Protein AF-A0A947IBR9-F1 (afdb_monomer_lite)

Sequence (70 aa):
PYSKHIKGKIRELRVDFGRNKHRIFYFVFIEKNIVLLHAFLKKTPKTSIAEIEKTGENYYNVLKNLKIYE

pLDDT: mean 90.56, std 6.04, range [68.69, 96.81]

Radius of gyration: 12.54 Å; chains: 1; bounding box: 28×27×31 Å

Secondary structure (DSSP, 8-state):
--EEEEETTEEEEEEEETTEEEEEEEEEPGGG-EEEEEEEE--SSSPPHHHHHHHHHHHHHHHHTGGG--

Structure (mmCIF, N/CA/C/O backbone):
data_AF-A0A947IBR9-F1
#
_entry.id   AF-A0A947IBR9-F1
#
loop_
_atom_site.group_PDB
_atom_site.id
_atom_site.type_symbol
_atom_site.label_atom_id
_atom_site.label_alt_id
_atom_site.label_comp_id
_atom_site.label_asym_id
_atom_site.label_entity_id
_atom_site.label_seq_id
_atom_site.pdbx_PDB_ins_code
_atom_site.Cartn_x
_atom_site.Cartn_y
_atom_site.Cartn_z
_atom_site.occupancy
_atom_site.B_iso_or_equiv
_atom_site.auth_seq_id
_atom_site.auth_comp_id
_atom_site.auth_asym_id
_atom_site.auth_atom_id
_atom_site.pdbx_PDB_model_num
ATOM 1 N N . PRO A 1 1 ? 4.963 -15.104 -1.402 1.00 81.38 1 PRO A N 1
ATOM 2 C CA . PRO A 1 1 ? 3.887 -14.777 -0.432 1.00 81.38 1 PRO A CA 1
ATOM 3 C C . PRO A 1 1 ? 3.091 -13.541 -0.884 1.00 81.38 1 PRO A C 1
ATOM 5 O O . PRO A 1 1 ? 3.701 -12.577 -1.342 1.00 81.38 1 PRO A O 1
ATOM 8 N N . TYR A 1 2 ? 1.757 -13.586 -0.781 1.00 91.44 2 TYR A N 1
ATOM 9 C CA . TYR A 1 2 ? 0.849 -12.535 -1.273 1.00 91.44 2 TYR A CA 1
ATOM 10 C C . TYR A 1 2 ? 0.860 -11.256 -0.439 1.00 91.44 2 TYR A C 1
ATOM 12 O O . TYR A 1 2 ? 0.454 -10.212 -0.928 1.00 91.44 2 TYR A O 1
ATOM 20 N N . SER A 1 3 ? 1.367 -11.294 0.794 1.00 93.38 3 SER A N 1
ATOM 21 C CA . SER A 1 3 ? 1.562 -10.090 1.594 1.00 93.38 3 SER A CA 1
ATOM 22 C C . SER A 1 3 ? 2.964 -10.020 2.188 1.00 93.38 3 SER A C 1
ATOM 24 O O . SER A 1 3 ? 3.565 -11.048 2.504 1.00 93.38 3 SER A O 1
ATOM 26 N N . LYS A 1 4 ? 3.492 -8.800 2.319 1.00 93.38 4 LYS A N 1
ATOM 27 C CA . LYS A 1 4 ? 4.789 -8.491 2.924 1.00 93.38 4 LYS A CA 1
ATOM 28 C C . LYS A 1 4 ? 4.610 -7.402 3.979 1.00 93.38 4 LYS A C 1
ATOM 30 O O . LYS A 1 4 ? 3.948 -6.402 3.722 1.00 93.38 4 LYS A O 1
ATOM 35 N N . HIS A 1 5 ? 5.223 -7.562 5.147 1.00 93.00 5 HIS A N 1
ATOM 36 C CA . HIS A 1 5 ? 5.348 -6.458 6.101 1.00 93.00 5 HIS A CA 1
ATOM 37 C C . HIS A 1 5 ? 6.351 -5.416 5.581 1.00 93.00 5 HIS A C 1
ATOM 39 O O . HIS A 1 5 ? 7.344 -5.781 4.944 1.00 93.00 5 HIS A O 1
ATOM 45 N N . ILE A 1 6 ? 6.051 -4.133 5.798 1.00 90.69 6 ILE A N 1
ATOM 46 C CA . ILE A 1 6 ? 6.886 -3.010 5.352 1.00 90.69 6 ILE A CA 1
ATOM 47 C C . ILE A 1 6 ? 7.397 -2.229 6.558 1.00 90.69 6 ILE A C 1
ATOM 49 O O . ILE A 1 6 ? 8.603 -2.177 6.784 1.00 90.69 6 ILE A O 1
ATOM 53 N N . LYS A 1 7 ? 6.488 -1.616 7.325 1.00 89.69 7 LYS A N 1
ATOM 54 C CA . LYS A 1 7 ? 6.817 -0.811 8.508 1.00 89.69 7 LYS A CA 1
ATOM 55 C C . LYS A 1 7 ? 5.572 -0.613 9.365 1.00 89.69 7 LYS A C 1
ATOM 57 O O . LYS A 1 7 ? 4.506 -0.304 8.838 1.00 89.69 7 LYS A O 1
ATOM 62 N N . GLY A 1 8 ? 5.710 -0.727 10.687 1.00 90.94 8 GLY A N 1
ATOM 63 C CA . GLY A 1 8 ? 4.598 -0.504 11.617 1.00 90.94 8 GLY A CA 1
ATOM 64 C C . GLY A 1 8 ? 3.383 -1.366 11.259 1.00 90.94 8 GLY A C 1
ATOM 65 O O . GLY A 1 8 ? 3.521 -2.580 11.111 1.00 90.94 8 GLY A O 1
ATOM 66 N N . LYS A 1 9 ? 2.220 -0.729 11.075 1.00 91.38 9 LYS A N 1
ATOM 67 C CA . LYS A 1 9 ? 0.967 -1.385 10.655 1.00 91.38 9 LYS A CA 1
ATOM 68 C C . LYS A 1 9 ? 0.817 -1.537 9.132 1.00 91.38 9 LYS A C 1
ATOM 70 O O . LYS A 1 9 ? -0.107 -2.210 8.685 1.00 91.38 9 LYS A O 1
ATOM 75 N N . ILE A 1 10 ? 1.710 -0.942 8.338 1.00 93.56 10 ILE A N 1
ATOM 76 C CA . ILE A 1 10 ? 1.625 -0.939 6.874 1.00 93.56 10 ILE A CA 1
ATOM 77 C C . ILE A 1 10 ? 2.176 -2.251 6.313 1.00 93.56 10 ILE A C 1
ATOM 79 O O . ILE A 1 10 ? 3.296 -2.686 6.619 1.00 93.56 10 ILE A O 1
ATOM 83 N N . ARG A 1 11 ? 1.385 -2.862 5.436 1.00 94.94 11 ARG A N 1
ATOM 84 C CA . ARG A 1 11 ? 1.702 -4.081 4.698 1.00 94.94 11 ARG A CA 1
ATOM 85 C C . ARG A 1 11 ? 1.535 -3.831 3.205 1.00 94.94 11 ARG A C 1
ATOM 87 O O . ARG A 1 11 ? 0.766 -2.984 2.771 1.00 94.94 11 ARG A O 1
ATOM 94 N N . GLU A 1 12 ? 2.278 -4.583 2.415 1.00 95.50 12 GLU A N 1
ATOM 95 C CA . GLU A 1 12 ? 2.170 -4.640 0.962 1.00 95.50 12 GLU A CA 1
ATOM 96 C C . GLU A 1 12 ? 1.371 -5.892 0.596 1.00 95.50 12 GLU A C 1
ATOM 98 O O . GLU A 1 12 ? 1.694 -6.991 1.056 1.00 95.50 12 GLU A O 1
ATOM 103 N N . LEU A 1 13 ? 0.336 -5.741 -0.222 1.00 95.81 13 LEU A N 1
ATOM 104 C CA . LEU A 1 13 ? -0.329 -6.811 -0.952 1.00 95.81 13 LEU A CA 1
ATOM 105 C C . LEU A 1 13 ? 0.314 -6.906 -2.339 1.00 95.81 13 LEU A C 1
ATOM 107 O O . LEU A 1 13 ? 0.522 -5.902 -3.025 1.00 95.81 13 LEU A O 1
ATOM 111 N N . ARG A 1 14 ? 0.662 -8.126 -2.735 1.00 94.44 14 ARG A N 1
ATOM 112 C CA . ARG A 1 14 ? 1.338 -8.447 -3.989 1.00 94.44 14 ARG A CA 1
ATOM 113 C C . ARG A 1 14 ? 0.352 -9.133 -4.911 1.00 94.44 14 ARG A C 1
ATOM 115 O O . ARG A 1 14 ? -0.012 -10.281 -4.676 1.00 94.44 14 ARG A O 1
ATOM 122 N N . VAL A 1 15 ? -0.044 -8.416 -5.952 1.00 94.44 15 VAL A N 1
ATOM 123 C CA . VAL A 1 15 ? -1.005 -8.886 -6.943 1.00 94.44 15 VAL A CA 1
ATOM 124 C C . VAL A 1 15 ? -0.286 -8.971 -8.284 1.00 94.44 15 VAL A C 1
ATOM 126 O O . VAL A 1 15 ? -0.049 -7.960 -8.943 1.00 94.44 15 VAL A O 1
ATOM 129 N N . ASP A 1 16 ? 0.129 -10.177 -8.654 1.00 92.62 16 ASP A N 1
ATOM 130 C CA . ASP A 1 16 ? 0.891 -10.430 -9.876 1.00 92.62 16 ASP A CA 1
ATOM 131 C C . ASP A 1 16 ? -0.033 -11.0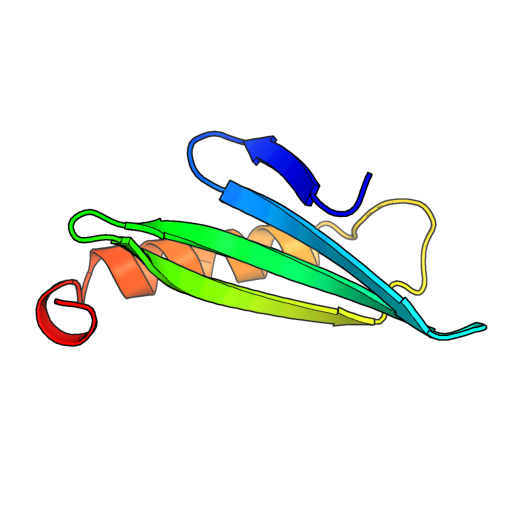65 -10.929 1.00 92.62 16 ASP A C 1
ATOM 133 O O . ASP A 1 16 ? -0.491 -12.191 -10.759 1.00 92.62 16 ASP A O 1
ATOM 137 N N . PHE A 1 17 ? -0.295 -10.342 -12.022 1.00 90.56 17 PHE A N 1
ATOM 138 C CA . PHE A 1 17 ? -1.074 -10.812 -13.172 1.00 90.56 17 PHE A CA 1
ATOM 139 C C . PHE A 1 17 ? -0.194 -10.822 -14.425 1.00 90.56 17 PHE A C 1
ATOM 141 O O . PHE A 1 17 ? 0.014 -9.796 -15.079 1.00 90.56 17 PHE A O 1
ATOM 148 N N . GLY A 1 18 ? 0.361 -11.991 -14.752 1.00 89.75 18 GLY A N 1
ATOM 149 C CA . GLY A 1 18 ? 1.299 -12.142 -15.864 1.00 89.75 18 GLY A CA 1
ATOM 150 C C . GLY A 1 18 ? 2.514 -11.220 -15.708 1.00 89.75 18 GLY A C 1
ATOM 151 O O . GLY A 1 18 ? 3.278 -11.335 -14.750 1.00 89.75 18 GLY A O 1
ATOM 152 N N . ARG A 1 19 ? 2.692 -10.280 -16.647 1.00 88.50 19 ARG A N 1
ATOM 153 C CA . ARG A 1 19 ? 3.780 -9.282 -16.601 1.00 88.50 19 ARG A CA 1
ATOM 154 C C . ARG A 1 19 ? 3.470 -8.088 -15.692 1.00 88.50 19 ARG A C 1
ATOM 156 O O . ARG A 1 19 ? 4.391 -7.379 -15.292 1.00 88.50 19 ARG A O 1
ATOM 163 N N . ASN A 1 20 ? 2.203 -7.881 -15.337 1.00 92.44 20 ASN A N 1
ATOM 164 C CA . ASN A 1 20 ? 1.765 -6.733 -14.557 1.00 92.44 20 ASN A CA 1
ATOM 165 C C . ASN A 1 20 ? 1.801 -7.057 -13.065 1.00 92.44 20 ASN A C 1
ATOM 167 O O . ASN A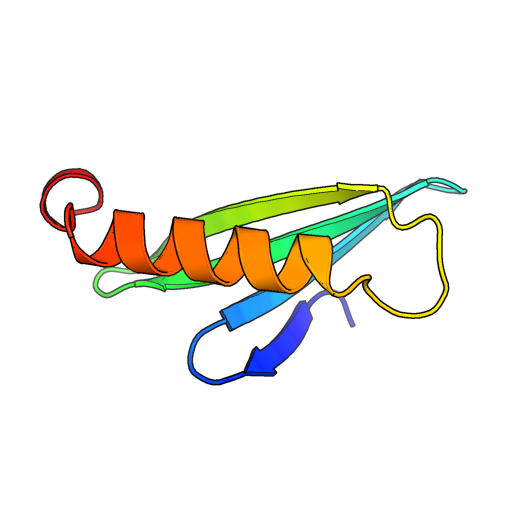 1 20 ? 0.990 -7.824 -12.548 1.00 92.44 20 ASN A O 1
ATOM 171 N N . LYS A 1 21 ? 2.757 -6.449 -12.364 1.00 94.00 21 LYS A N 1
ATOM 172 C CA . LYS A 1 21 ? 2.962 -6.646 -10.929 1.00 94.00 21 LYS A CA 1
ATOM 173 C C . LYS A 1 21 ? 2.405 -5.455 -10.167 1.00 94.00 21 LYS A C 1
ATOM 175 O O . LYS A 1 21 ? 3.063 -4.426 -10.074 1.00 94.00 21 LYS A O 1
ATOM 180 N N . HIS A 1 22 ? 1.212 -5.579 -9.609 1.00 95.06 22 HIS A N 1
ATOM 181 C CA . HIS A 1 22 ? 0.597 -4.531 -8.801 1.00 95.06 22 HIS A CA 1
ATOM 182 C C . HIS A 1 22 ? 0.996 -4.683 -7.338 1.00 95.06 22 HIS A C 1
ATOM 184 O O . HIS A 1 22 ? 1.095 -5.791 -6.797 1.00 95.06 22 HIS A O 1
ATOM 190 N N . ARG A 1 23 ? 1.266 -3.560 -6.687 1.00 95.12 23 ARG A N 1
ATOM 191 C CA . ARG A 1 23 ? 1.539 -3.501 -5.255 1.00 95.12 23 ARG A CA 1
ATOM 192 C C . ARG A 1 23 ? 0.534 -2.556 -4.636 1.00 95.12 23 ARG A C 1
ATOM 194 O O . ARG A 1 23 ? 0.337 -1.455 -5.139 1.00 95.12 23 ARG A O 1
ATOM 201 N N . ILE A 1 24 ? -0.119 -3.025 -3.582 1.00 96.81 24 ILE A N 1
ATOM 202 C CA . ILE A 1 24 ? -1.127 -2.255 -2.862 1.00 96.81 24 ILE A CA 1
ATOM 203 C C . ILE A 1 24 ? -0.665 -2.162 -1.419 1.00 96.81 24 ILE A C 1
ATOM 205 O O . ILE A 1 24 ? -0.513 -3.181 -0.747 1.00 96.81 24 ILE A O 1
ATOM 209 N N . PHE A 1 25 ? -0.403 -0.955 -0.943 1.00 96.62 25 PHE A N 1
ATOM 210 C CA . PHE A 1 25 ? -0.149 -0.722 0.465 1.00 96.62 25 PHE A CA 1
ATOM 211 C C . PHE A 1 25 ? -1.463 -0.637 1.217 1.00 96.62 25 PHE A C 1
ATOM 213 O O . PHE A 1 25 ? -2.396 0.036 0.786 1.00 96.62 25 PHE A O 1
ATOM 220 N N . TYR A 1 26 ? -1.533 -1.332 2.341 1.00 95.75 26 TYR A N 1
ATOM 221 C CA . TYR A 1 26 ? -2.719 -1.390 3.173 1.00 95.75 26 TYR A CA 1
ATOM 222 C C . TYR A 1 26 ? -2.339 -1.508 4.644 1.00 95.75 26 TYR A C 1
ATOM 224 O O . TYR A 1 26 ? -1.211 -1.877 4.986 1.00 95.75 26 TYR A O 1
ATOM 232 N N . PHE A 1 27 ? -3.292 -1.233 5.522 1.00 94.44 27 PHE A N 1
ATOM 233 C CA . PHE A 1 27 ? -3.185 -1.578 6.934 1.00 94.44 27 PHE A CA 1
ATOM 234 C C . PHE A 1 27 ? -4.526 -2.093 7.455 1.00 94.44 27 PHE A C 1
ATOM 236 O O . PHE A 1 27 ? -5.569 -1.888 6.835 1.00 94.44 27 PHE A O 1
ATOM 243 N N . VAL A 1 28 ? -4.476 -2.810 8.575 1.00 90.50 28 VAL A N 1
ATOM 244 C CA . VAL A 1 28 ? -5.670 -3.330 9.247 1.00 90.50 28 VAL A CA 1
ATOM 245 C C . VAL A 1 28 ? -6.010 -2.392 10.398 1.00 90.50 28 VAL A C 1
ATOM 247 O O . VAL A 1 28 ? -5.154 -2.112 11.246 1.00 90.50 28 VAL A O 1
ATOM 250 N N . PHE A 1 29 ? -7.237 -1.883 10.387 1.00 83.56 29 PHE A N 1
ATOM 251 C CA . PHE A 1 29 ? -7.788 -1.029 11.428 1.00 83.56 29 PHE A CA 1
ATOM 252 C C . PHE A 1 29 ? -8.526 -1.860 12.490 1.00 83.56 29 PHE A C 1
ATOM 254 O O . PHE A 1 29 ? -8.682 -3.079 12.362 1.00 83.56 29 PHE A O 1
ATOM 261 N N . ILE A 1 30 ? -8.924 -1.206 13.581 1.00 68.69 30 ILE A N 1
ATOM 262 C CA . ILE A 1 30 ? -9.783 -1.814 14.602 1.00 68.69 30 ILE A CA 1
ATOM 263 C C . ILE A 1 30 ? -11.135 -2.137 13.927 1.00 68.69 30 ILE A C 1
ATOM 265 O O . ILE A 1 30 ? -11.496 -1.496 12.948 1.00 68.69 30 ILE A O 1
ATOM 269 N N . GLU A 1 31 ? -11.813 -3.202 14.367 1.00 74.50 31 GLU A N 1
ATOM 270 C CA . GLU A 1 31 ? -13.072 -3.715 13.773 1.00 74.50 31 GLU A CA 1
ATOM 271 C C . GLU A 1 31 ? -12.962 -4.467 12.433 1.00 74.50 31 GLU A C 1
ATOM 273 O O . GLU A 1 31 ? -13.953 -4.683 11.746 1.00 74.50 31 GLU A O 1
ATOM 278 N N . LYS A 1 32 ? -11.776 -4.996 12.096 1.00 78.94 32 LYS A N 1
ATOM 279 C CA . LYS A 1 32 ? -11.535 -5.842 10.899 1.00 78.94 32 LYS A CA 1
ATOM 280 C C . LYS A 1 32 ? -11.619 -5.092 9.560 1.00 78.94 32 LYS A C 1
ATOM 282 O O . LYS A 1 32 ? -11.560 -5.734 8.511 1.00 78.94 32 LYS A O 1
ATOM 287 N N . ASN A 1 33 ? -11.652 -3.761 9.577 1.00 86.56 33 ASN A N 1
ATOM 288 C CA . ASN A 1 33 ? -11.575 -2.955 8.364 1.00 86.56 33 ASN A CA 1
ATOM 289 C C . ASN A 1 33 ? -10.155 -2.982 7.774 1.00 86.56 33 ASN A C 1
ATOM 291 O O . ASN A 1 33 ? -9.154 -2.774 8.468 1.00 86.56 33 ASN A O 1
ATOM 295 N N . ILE A 1 34 ? -10.060 -3.248 6.470 1.00 91.94 34 ILE A N 1
ATOM 296 C CA . ILE A 1 34 ? -8.806 -3.200 5.712 1.00 91.94 34 ILE A CA 1
ATOM 297 C C . ILE A 1 34 ? -8.829 -1.938 4.863 1.00 91.94 34 ILE A C 1
ATOM 299 O O . ILE A 1 34 ? -9.630 -1.823 3.939 1.00 91.94 34 ILE A O 1
ATOM 303 N N . VAL A 1 35 ? -7.919 -1.010 5.144 1.00 92.31 35 VAL A N 1
ATOM 304 C CA . VAL A 1 35 ? -7.829 0.249 4.402 1.00 92.31 35 VAL A CA 1
ATOM 305 C C . VAL A 1 35 ? -6.703 0.155 3.385 1.00 92.31 35 VAL A C 1
ATOM 307 O O . VAL A 1 35 ? -5.540 -0.055 3.744 1.00 92.31 35 VAL A O 1
ATOM 310 N N . LEU A 1 36 ? -7.050 0.319 2.108 1.00 95.00 36 LEU A N 1
ATOM 311 C CA . LEU A 1 36 ? -6.094 0.390 1.007 1.00 95.00 36 LEU A CA 1
ATOM 312 C C . LEU A 1 36 ? -5.593 1.829 0.885 1.00 95.00 36 LEU A C 1
ATOM 314 O O . LEU A 1 36 ? -6.358 2.746 0.609 1.00 95.00 36 LEU A O 1
ATOM 318 N N . LEU A 1 37 ? -4.301 2.024 1.119 1.00 95.44 37 LEU A N 1
ATOM 319 C CA . LEU A 1 37 ? -3.677 3.342 1.169 1.00 95.44 37 LEU A CA 1
ATOM 320 C C . LEU A 1 37 ? -3.253 3.819 -0.209 1.00 95.44 37 LEU A C 1
ATOM 322 O O . LEU A 1 37 ? -3.426 4.985 -0.541 1.00 95.44 37 LEU A O 1
ATOM 326 N N . HIS A 1 38 ? -2.619 2.940 -0.980 1.00 96.12 38 HIS A N 1
ATOM 327 C CA . HIS A 1 38 ? -2.012 3.317 -2.246 1.00 96.12 38 HIS A CA 1
ATOM 328 C C . HIS A 1 38 ? -1.772 2.094 -3.120 1.00 96.12 38 HIS A C 1
ATOM 330 O O . HIS A 1 38 ? -1.301 1.070 -2.626 1.00 96.12 38 HIS A O 1
ATOM 336 N N . ALA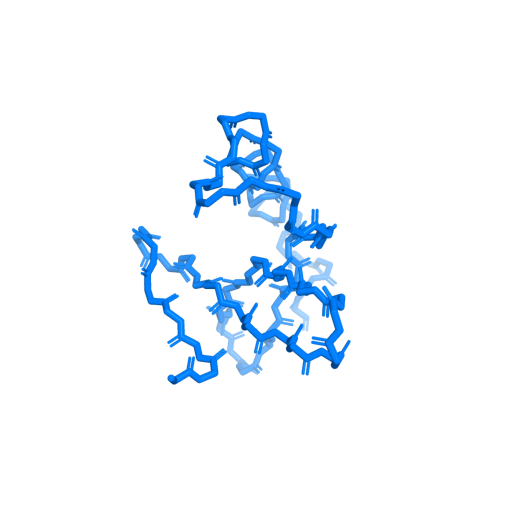 A 1 39 ? -2.078 2.191 -4.409 1.00 95.38 39 ALA A N 1
ATOM 337 C CA . ALA A 1 39 ? -1.925 1.106 -5.370 1.00 95.38 39 ALA A CA 1
ATOM 338 C C . ALA A 1 39 ? -1.138 1.590 -6.586 1.00 95.38 39 ALA A C 1
ATOM 340 O O . ALA A 1 39 ? -1.436 2.642 -7.146 1.00 95.38 39 ALA A O 1
ATOM 341 N N . PHE A 1 40 ? -0.152 0.805 -7.015 1.00 94.75 40 PHE A N 1
ATOM 342 C CA . PHE A 1 40 ? 0.686 1.162 -8.154 1.00 94.75 40 PHE A CA 1
ATOM 343 C C . PHE A 1 40 ? 1.170 -0.064 -8.927 1.00 94.75 40 PHE A C 1
ATOM 345 O O . PHE A 1 40 ? 1.267 -1.183 -8.406 1.00 94.75 40 PHE A O 1
ATOM 352 N N . LEU A 1 41 ? 1.505 0.160 -10.199 1.00 94.75 41 LEU A N 1
ATOM 353 C CA . LEU A 1 41 ? 2.162 -0.831 -11.041 1.00 94.75 41 LEU A CA 1
ATOM 354 C C . LEU A 1 41 ? 3.671 -0.801 -10.780 1.00 94.75 41 LEU A C 1
ATOM 356 O O . LEU A 1 41 ? 4.347 0.203 -11.007 1.00 94.75 41 LEU A O 1
ATOM 360 N N . LYS A 1 42 ? 4.224 -1.927 -10.339 1.00 91.88 42 LYS A N 1
ATOM 361 C CA . LYS A 1 42 ? 5.648 -2.072 -10.058 1.00 91.88 42 LYS A CA 1
ATOM 362 C C . LYS A 1 42 ? 6.448 -2.130 -11.355 1.00 91.88 42 LYS A C 1
ATOM 364 O O . LYS A 1 42 ? 6.529 -3.172 -12.000 1.00 91.88 42 LYS A O 1
ATOM 369 N N . LYS A 1 43 ? 7.094 -1.013 -11.684 1.00 89.75 43 LYS A N 1
ATOM 370 C CA . LYS A 1 43 ? 8.000 -0.892 -12.838 1.00 89.75 43 LYS A CA 1
ATOM 371 C C . LYS A 1 43 ? 9.462 -1.188 -12.488 1.00 89.75 43 LYS A C 1
ATOM 373 O O . LYS A 1 43 ? 10.229 -1.601 -13.347 1.00 89.75 43 LYS A O 1
ATOM 378 N N . THR A 1 44 ? 9.845 -1.017 -11.223 1.00 88.81 44 THR A N 1
ATOM 379 C CA . THR A 1 44 ? 11.230 -1.150 -10.741 1.00 88.81 44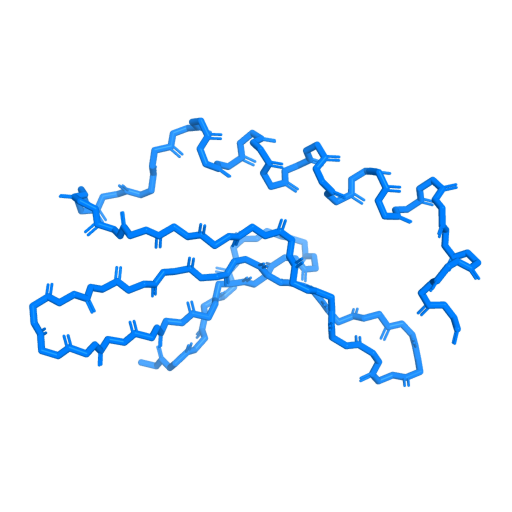 THR A CA 1
ATOM 380 C C . THR A 1 44 ? 11.382 -2.280 -9.713 1.00 88.81 44 THR A C 1
ATOM 382 O O . THR A 1 44 ? 10.429 -2.583 -8.985 1.00 88.81 44 THR A O 1
ATOM 385 N N . PRO A 1 45 ? 12.575 -2.899 -9.568 1.00 85.81 45 PRO A N 1
ATOM 386 C CA . PRO A 1 45 ? 12.813 -3.967 -8.586 1.00 85.81 45 PRO A CA 1
ATOM 387 C C . PRO A 1 45 ? 12.566 -3.536 -7.136 1.00 85.81 45 PRO A C 1
ATOM 389 O O . PRO A 1 45 ? 11.941 -4.266 -6.363 1.00 85.81 45 PRO A O 1
ATOM 392 N N . LYS A 1 46 ? 12.963 -2.313 -6.774 1.00 87.06 46 LYS A N 1
ATOM 393 C CA . LYS A 1 46 ? 12.659 -1.690 -5.476 1.00 87.06 46 LYS A CA 1
ATOM 394 C C . LYS A 1 46 ? 11.469 -0.748 -5.611 1.00 87.06 46 LYS A C 1
ATOM 396 O O . LYS A 1 46 ? 11.236 -0.211 -6.690 1.00 87.06 46 LYS A O 1
ATOM 401 N N . THR A 1 47 ? 10.691 -0.607 -4.545 1.00 86.88 47 THR A N 1
ATOM 402 C CA . THR A 1 47 ? 9.633 0.409 -4.495 1.00 86.88 47 THR A CA 1
ATOM 403 C C . THR A 1 47 ? 10.287 1.785 -4.460 1.00 86.88 47 THR A C 1
ATOM 405 O O . THR A 1 47 ? 11.236 1.981 -3.701 1.00 86.88 47 THR A O 1
ATOM 408 N N . SER A 1 48 ? 9.841 2.695 -5.323 1.00 90.31 48 SER A N 1
ATOM 409 C CA . SER A 1 48 ? 10.344 4.067 -5.369 1.00 90.31 48 SER A CA 1
ATOM 410 C C . SER A 1 48 ? 9.968 4.824 -4.098 1.00 90.31 48 SER A C 1
ATOM 412 O O . SER A 1 48 ? 8.951 4.545 -3.463 1.00 90.31 48 SER A O 1
ATOM 414 N N . ILE A 1 49 ? 10.801 5.802 -3.745 1.00 90.12 49 ILE A N 1
ATOM 415 C CA . ILE A 1 49 ? 10.617 6.641 -2.556 1.00 90.12 49 ILE A CA 1
ATOM 416 C C . ILE A 1 49 ? 9.272 7.380 -2.623 1.00 90.12 49 ILE A C 1
ATOM 418 O O . ILE A 1 49 ? 8.523 7.338 -1.655 1.00 90.12 49 ILE A O 1
ATOM 422 N N . ALA A 1 50 ? 8.903 7.901 -3.797 1.00 92.56 50 ALA A N 1
ATOM 423 C CA . ALA A 1 50 ? 7.631 8.592 -4.017 1.00 92.56 50 ALA A CA 1
ATOM 424 C C . ALA A 1 50 ? 6.393 7.754 -3.636 1.00 92.56 50 ALA A C 1
ATOM 426 O O . ALA A 1 50 ? 5.440 8.267 -3.059 1.00 92.56 50 ALA A O 1
ATOM 427 N N . GLU A 1 51 ? 6.403 6.444 -3.904 1.00 93.31 51 GLU A N 1
ATOM 428 C CA . GLU A 1 51 ? 5.283 5.550 -3.563 1.00 93.31 51 GLU A CA 1
ATOM 429 C C . GLU A 1 51 ? 5.181 5.350 -2.043 1.00 93.31 51 GLU A C 1
ATOM 431 O O . GLU A 1 51 ? 4.089 5.221 -1.487 1.00 93.31 51 GLU A O 1
ATOM 436 N N . ILE A 1 52 ? 6.330 5.329 -1.358 1.00 90.38 52 ILE A N 1
ATOM 437 C CA . ILE A 1 52 ? 6.414 5.211 0.102 1.00 90.38 52 ILE A CA 1
ATOM 438 C C . ILE A 1 52 ? 5.935 6.508 0.760 1.00 90.38 52 ILE A C 1
ATOM 440 O O . ILE A 1 52 ? 5.148 6.451 1.704 1.00 90.38 52 ILE A O 1
ATOM 444 N N . GLU A 1 53 ? 6.364 7.660 0.246 1.00 93.94 53 GLU A N 1
ATOM 445 C CA . GLU A 1 53 ? 5.931 8.981 0.714 1.00 93.94 53 GLU A CA 1
ATOM 446 C C . GLU A 1 53 ? 4.420 9.147 0.552 1.00 93.94 53 GLU A C 1
ATOM 448 O O . GLU A 1 53 ? 3.728 9.420 1.535 1.00 93.94 53 GLU A O 1
ATOM 453 N N . LYS A 1 54 ? 3.884 8.83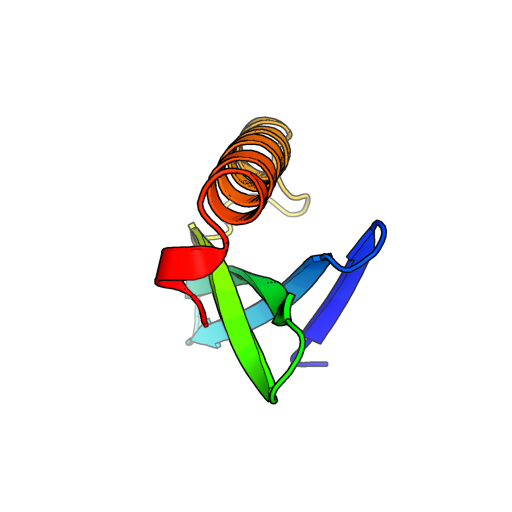1 -0.636 1.00 95.44 54 LYS A N 1
ATOM 454 C CA . LYS A 1 54 ? 2.440 8.862 -0.902 1.00 95.44 54 LYS A CA 1
ATOM 455 C C . LYS A 1 54 ? 1.649 7.988 0.067 1.00 95.44 54 LYS A C 1
ATOM 457 O O . LYS A 1 54 ? 0.595 8.380 0.563 1.00 95.44 54 LYS A O 1
ATOM 462 N N . THR A 1 55 ? 2.178 6.807 0.377 1.00 94.69 5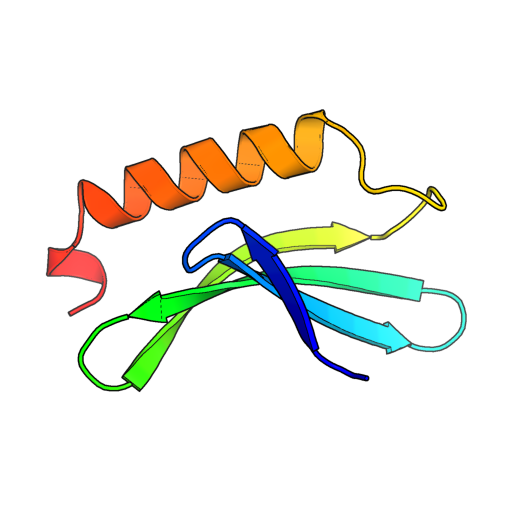5 THR A N 1
ATOM 463 C CA . THR A 1 55 ? 1.564 5.895 1.348 1.00 94.69 55 THR A CA 1
ATOM 464 C C . THR A 1 55 ? 1.539 6.496 2.752 1.00 94.69 55 THR A C 1
ATOM 466 O O . THR A 1 55 ? 0.540 6.353 3.454 1.00 94.69 55 THR A O 1
ATOM 469 N N . GLY A 1 56 ? 2.614 7.174 3.164 1.00 93.88 56 GLY A N 1
ATOM 470 C CA . GLY A 1 56 ? 2.694 7.861 4.453 1.00 93.88 56 GLY A CA 1
ATOM 471 C C . GLY A 1 56 ? 1.687 9.006 4.576 1.00 93.88 56 GLY A C 1
ATOM 472 O O . GLY A 1 56 ? 0.983 9.088 5.582 1.00 93.88 56 GLY A O 1
ATOM 473 N N . GLU A 1 57 ? 1.566 9.834 3.536 1.00 95.75 57 GLU A N 1
ATOM 474 C CA . GLU A 1 57 ? 0.561 10.904 3.458 1.00 95.75 57 GLU A CA 1
ATOM 475 C C . GLU A 1 57 ? -0.861 10.349 3.578 1.00 95.75 57 GLU A C 1
ATOM 477 O O . GLU A 1 57 ? -1.644 10.801 4.415 1.00 95.75 57 GLU A O 1
ATOM 482 N N . ASN A 1 58 ? -1.188 9.325 2.783 1.00 95.06 58 ASN A N 1
ATOM 483 C CA . ASN A 1 58 ? -2.515 8.714 2.790 1.00 95.06 58 ASN A CA 1
ATOM 484 C C . ASN A 1 58 ? -2.820 8.068 4.147 1.00 95.06 58 ASN A C 1
ATOM 486 O O . ASN A 1 58 ? -3.924 8.218 4.664 1.00 95.06 58 ASN A O 1
ATOM 490 N N . TYR A 1 59 ? -1.835 7.414 4.769 1.00 94.19 59 TYR A N 1
ATOM 491 C CA . TYR A 1 59 ? -1.985 6.849 6.109 1.00 94.19 59 TYR A CA 1
ATOM 492 C C . TYR A 1 59 ? -2.304 7.927 7.150 1.00 94.19 59 TYR A C 1
ATOM 494 O O . TYR A 1 59 ? -3.242 7.777 7.931 1.00 94.19 59 TYR A O 1
ATOM 502 N N . TYR A 1 60 ? -1.576 9.044 7.133 1.00 93.88 60 TYR A N 1
ATOM 503 C CA . TYR A 1 60 ? -1.835 10.167 8.031 1.00 93.88 60 TYR A CA 1
ATOM 504 C C . TYR A 1 60 ? -3.218 10.797 7.801 1.00 93.88 60 TYR A C 1
ATOM 506 O O . TYR A 1 60 ? -3.918 11.118 8.762 1.00 93.88 60 TYR A O 1
ATOM 514 N N . ASN A 1 61 ? -3.651 10.908 6.544 1.00 93.62 61 ASN A N 1
ATOM 515 C CA . ASN A 1 61 ? -4.981 11.408 6.198 1.00 93.62 61 ASN A CA 1
ATOM 516 C C . ASN A 1 61 ? -6.102 10.500 6.718 1.00 93.62 61 ASN A C 1
ATOM 518 O O . ASN A 1 61 ? -7.103 11.009 7.221 1.00 93.62 61 ASN A O 1
ATOM 522 N N . VAL A 1 62 ? -5.930 9.177 6.653 1.00 92.00 62 VAL A N 1
ATOM 523 C CA . VAL A 1 62 ? -6.883 8.221 7.241 1.00 92.00 62 VAL A CA 1
ATOM 524 C C . VAL A 1 62 ? -6.952 8.400 8.758 1.00 92.00 62 VAL A C 1
ATOM 526 O O . VAL A 1 62 ? -8.042 8.518 9.308 1.00 92.00 62 VAL A O 1
ATOM 529 N N . LEU A 1 63 ? -5.805 8.518 9.437 1.00 90.12 63 LEU A N 1
ATOM 530 C CA . LEU A 1 63 ? -5.762 8.721 10.891 1.00 90.12 63 LEU A CA 1
ATOM 531 C C . LEU A 1 63 ? -6.375 10.054 11.349 1.00 90.12 63 LEU A C 1
ATOM 533 O O . LEU A 1 63 ? -6.879 10.147 12.463 1.00 90.12 63 LEU A O 1
ATOM 537 N N . LYS A 1 64 ? -6.344 11.094 10.513 1.00 92.81 64 LYS A N 1
ATOM 538 C CA . LYS A 1 64 ? -7.039 12.359 10.800 1.00 92.81 64 LYS A CA 1
ATOM 539 C C . LYS A 1 64 ? -8.553 12.259 10.663 1.00 92.81 64 LYS A C 1
ATOM 541 O O . LYS A 1 64 ? -9.268 13.020 11.304 1.00 92.81 64 LYS A O 1
ATOM 546 N N . ASN A 1 65 ? -9.030 11.336 9.836 1.00 90.31 65 ASN A N 1
ATOM 547 C CA . ASN A 1 65 ? -10.433 11.211 9.462 1.00 90.31 65 ASN A CA 1
ATOM 548 C C . ASN A 1 65 ? -10.994 9.837 9.852 1.00 90.31 65 ASN A C 1
ATOM 550 O O . ASN A 1 65 ? -11.746 9.236 9.091 1.00 90.31 65 ASN A O 1
ATOM 554 N N . LEU A 1 66 ? -10.620 9.342 11.037 1.00 82.88 66 LEU A N 1
ATOM 555 C CA . LEU A 1 66 ? -10.940 7.984 11.503 1.00 82.88 66 LEU A CA 1
ATOM 556 C C . LEU A 1 66 ? -12.435 7.660 11.440 1.00 82.88 66 LEU A C 1
ATOM 558 O O . LEU A 1 66 ? -12.785 6.582 10.987 1.00 82.88 66 LEU A O 1
ATOM 562 N N . LYS A 1 67 ? -13.297 8.630 11.766 1.00 82.88 67 LYS A N 1
ATOM 563 C CA . LYS A 1 67 ? -14.764 8.492 11.734 1.00 82.88 67 LYS A CA 1
ATOM 564 C C . LYS A 1 67 ? -15.360 8.155 10.358 1.00 82.88 67 LYS A C 1
ATOM 566 O O . LYS A 1 67 ? -16.536 7.844 10.282 1.00 82.88 67 LYS A O 1
ATOM 571 N N . ILE A 1 68 ? -14.598 8.296 9.269 1.00 82.50 68 ILE A N 1
ATOM 572 C CA . ILE A 1 68 ? -15.035 7.905 7.914 1.00 82.50 68 ILE A CA 1
ATOM 573 C C . ILE A 1 68 ? -14.834 6.396 7.685 1.00 82.50 68 ILE A C 1
ATOM 575 O O . ILE A 1 68 ? -15.446 5.817 6.792 1.00 82.50 68 ILE A O 1
ATOM 579 N N . TYR A 1 69 ? -13.937 5.778 8.455 1.00 74.00 69 TYR A N 1
ATOM 580 C CA . TYR A 1 69 ? -13.470 4.400 8.281 1.00 74.00 69 TYR A CA 1
ATOM 581 C C . TYR A 1 69 ? -13.837 3.485 9.469 1.00 74.00 69 TYR A C 1
ATOM 583 O O . TYR A 1 69 ? -13.402 2.327 9.495 1.00 74.00 69 TYR A O 1
ATOM 591 N N . GLU A 1 70 ? -14.583 4.026 10.438 1.00 70.50 70 GLU A N 1
ATOM 592 C CA . GLU A 1 70 ? -15.413 3.306 11.417 1.00 70.50 70 GLU A CA 1
ATOM 593 C C . GLU A 1 70 ? -16.754 2.969 10.753 1.00 70.50 70 GLU A C 1
ATOM 595 O O . GLU A 1 70 ? -17.118 1.775 10.752 1.00 70.50 70 GLU A O 1
#

Foldseek 3Di:
DQKDDDDDQWIWGWDDDPPWTKIWIWGADPPRQIDTQDIDTDPDPDDDPVRVVSSVVSVVVCVVPVVVRD